Protein AF-A0AAD7EYL0-F1 (afdb_monomer)

Mean predicted aligned error: 3.64 Å

Radius of gyration: 14.95 Å; Cα contacts (8 Å, |Δi|>4): 146; chains: 1; bounding box: 36×33×36 Å

Nearest PDB structures (foldseek):
  1ukc-assembly1_A  TM=7.637E-01  e=5.658E-03  Aspergillus niger
  5a2g-assembly2_D  TM=6.624E-01  e=7.417E-03  Hungatella hathewayi DSM 13479
  8wdm-assembly1_C  TM=6.879E-01  e=1.191E-02  Thermaerobacter marianensis DSM 12885
  7x8l-assembly1_A  TM=6.373E-01  e=1.113E-02  Altericroceibacterium indicum
  5lkr-assembly2_B  TM=7.581E-01  e=6.038E-02  Homo sapiens

Sequence (115 aa):
GDAVFHAPRRCFQNALSGKQNQWAYLKKRYKAVPFLGSFHTTDIFNVFKGGELTDYLINFVNSPDPNGKTVPTWPGYMRGTEFNDDWGGADAGSQDTFRVDAMKVLTNVSLPFPI

Secondary structure (DSSP, 8-state):
-IIIIIHHHHHHHHHHTTTS----EEE-TTTTSTTTSS-TTTTHHHHTTTSHHHHHHHHHHHSSS---TTS-------TTEEEEEETTEEEEEEES-TTHHHHHHHH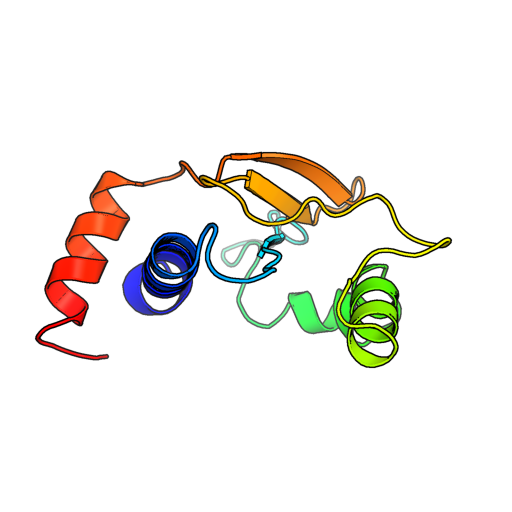HHHTTS--

InterPro domains:
  IPR029058 Alpha/Beta hydrolase fold [G3DSA:3.40.50.1820] (1-113)
  IPR029058 Alpha/Beta hydrolase fold [SSF53474] (1-82)

Solvent-accessible surface area (backbone atoms only — not comparable to full-atom values): 6794 Å² total; per-residue (Å²): 105,50,76,79,46,52,22,52,50,52,52,53,50,61,76,37,42,88,75,54,93,45,73,50,73,49,73,48,44,56,51,82,41,81,100,57,29,52,42,89,76,61,60,50,62,33,44,75,62,77,32,74,52,27,53,32,50,54,29,30,74,78,40,98,46,47,56,58,96,90,54,75,75,71,65,64,34,50,94,42,40,26,29,37,40,37,86,94,46,77,44,68,77,46,65,69,62,76,66,52,68,63,32,52,53,40,43,65,51,37,70,86,50,76,130

pLDDT: mean 92.0, std 6.47, range [67.94, 98.06]

Organism: NCBI:txid1033008

Structure (mmCIF, N/CA/C/O backbone):
data_AF-A0AAD7EYL0-F1
#
_entry.id   AF-A0AAD7EYL0-F1
#
loop_
_atom_site.group_PDB
_atom_site.id
_atom_site.type_symbol
_atom_site.label_atom_id
_atom_site.label_alt_id
_atom_site.label_comp_id
_atom_site.label_asym_id
_atom_site.label_entity_id
_atom_site.label_seq_id
_atom_site.pdbx_PDB_ins_code
_atom_site.Cartn_x
_atom_site.Cartn_y
_atom_site.Cartn_z
_atom_site.occupancy
_atom_site.B_iso_or_equiv
_atom_site.auth_seq_id
_atom_site.auth_comp_id
_atom_site.auth_asym_id
_atom_site.auth_atom_id
_atom_site.pdbx_PDB_model_num
ATOM 1 N N . GLY A 1 1 ? -9.042 -12.144 -1.835 1.00 93.62 1 GLY A N 1
ATOM 2 C CA . GLY A 1 1 ? -8.976 -10.694 -2.095 1.00 93.62 1 GLY A CA 1
ATOM 3 C C . GLY A 1 1 ? -9.269 -9.933 -0.824 1.00 93.62 1 GLY A C 1
ATOM 4 O O . GLY A 1 1 ? -8.350 -9.680 -0.059 1.00 93.62 1 GLY A O 1
ATOM 5 N N . ASP A 1 2 ? -10.541 -9.646 -0.549 1.00 96.94 2 ASP A N 1
ATOM 6 C CA . ASP A 1 2 ? -10.899 -8.819 0.610 1.00 96.94 2 ASP A CA 1
ATOM 7 C C . ASP A 1 2 ? -10.664 -9.509 1.959 1.00 96.94 2 ASP A C 1
ATOM 9 O O . ASP A 1 2 ? -10.064 -8.896 2.831 1.00 96.94 2 ASP A O 1
ATOM 13 N N . ALA A 1 3 ? -11.050 -10.780 2.112 1.00 95.38 3 ALA A N 1
ATOM 14 C CA . ALA A 1 3 ? -10.962 -11.485 3.398 1.00 95.38 3 ALA A CA 1
ATOM 15 C C . ALA A 1 3 ? -9.527 -11.604 3.946 1.00 95.38 3 ALA A C 1
ATOM 17 O O . ALA A 1 3 ? -9.318 -11.490 5.146 1.00 95.38 3 ALA A O 1
ATOM 18 N N . VAL A 1 4 ? -8.549 -11.801 3.055 1.00 95.69 4 VAL A N 1
ATOM 19 C CA . VAL A 1 4 ? -7.143 -12.056 3.421 1.00 95.69 4 VAL A CA 1
ATOM 20 C C . VAL A 1 4 ? -6.280 -10.789 3.352 1.00 95.69 4 VAL A C 1
ATOM 22 O O . VAL A 1 4 ? -5.326 -10.670 4.108 1.00 95.69 4 VAL A O 1
ATOM 25 N N . PHE A 1 5 ? -6.601 -9.822 2.478 1.00 95.75 5 PHE A N 1
ATOM 26 C CA . PHE A 1 5 ? -5.749 -8.643 2.259 1.00 95.75 5 PHE A CA 1
ATOM 27 C C . PHE A 1 5 ? -6.442 -7.324 2.618 1.00 95.75 5 PHE A C 1
ATOM 29 O O . PHE A 1 5 ? -6.002 -6.628 3.531 1.00 95.75 5 PHE A O 1
ATOM 36 N N . HIS A 1 6 ? -7.531 -6.952 1.933 1.00 95.69 6 HIS A N 1
ATOM 37 C CA . HIS A 1 6 ? -8.087 -5.600 2.093 1.00 95.69 6 HIS A CA 1
ATOM 38 C C . HIS A 1 6 ? -8.814 -5.369 3.427 1.00 95.69 6 HIS A C 1
ATOM 40 O O . HIS A 1 6 ? -8.625 -4.314 4.030 1.00 95.69 6 HIS A O 1
ATOM 46 N N . ALA A 1 7 ? -9.621 -6.322 3.908 1.00 96.25 7 ALA A N 1
ATOM 47 C CA . ALA A 1 7 ? -10.345 -6.166 5.170 1.00 96.25 7 ALA A CA 1
ATOM 48 C C . ALA A 1 7 ? -9.385 -6.132 6.377 1.00 96.25 7 ALA A C 1
ATOM 50 O O . ALA A 1 7 ? -9.490 -5.185 7.165 1.00 96.25 7 ALA A O 1
ATOM 51 N N . PRO A 1 8 ? -8.379 -7.032 6.487 1.00 95.75 8 PRO A N 1
ATOM 52 C CA . PRO A 1 8 ? -7.340 -6.911 7.509 1.00 95.75 8 PRO A CA 1
ATOM 53 C C . PRO A 1 8 ? -6.555 -5.597 7.420 1.00 95.75 8 PRO A C 1
ATOM 55 O O . PRO A 1 8 ? -6.399 -4.928 8.442 1.00 95.75 8 PRO A O 1
ATOM 58 N N . ARG A 1 9 ? -6.134 -5.170 6.212 1.00 95.44 9 ARG A N 1
ATOM 59 C CA . ARG A 1 9 ? -5.443 -3.880 6.005 1.00 95.44 9 ARG A CA 1
ATOM 60 C C . ARG A 1 9 ? -6.262 -2.720 6.567 1.00 95.44 9 ARG A C 1
ATOM 62 O O . ARG A 1 9 ? -5.746 -1.940 7.367 1.00 95.44 9 ARG A O 1
ATOM 69 N N . ARG A 1 10 ? -7.528 -2.596 6.157 1.00 94.31 10 ARG A N 1
ATOM 70 C CA . ARG A 1 10 ? -8.394 -1.487 6.579 1.00 94.31 10 ARG A CA 1
ATOM 71 C C . ARG A 1 10 ? -8.678 -1.535 8.080 1.00 94.31 10 ARG A C 1
ATOM 73 O O . ARG A 1 10 ? -8.661 -0.495 8.733 1.00 94.31 10 ARG A O 1
ATOM 80 N N . CYS A 1 11 ? -8.903 -2.725 8.642 1.00 94.38 11 CYS A N 1
ATOM 81 C CA . CYS A 1 11 ? -9.081 -2.907 10.083 1.00 94.38 11 CYS A CA 1
ATOM 82 C C . CYS A 1 11 ? -7.856 -2.411 10.866 1.00 94.38 11 CYS A C 1
ATOM 84 O O . CYS A 1 11 ? -7.997 -1.592 11.776 1.00 94.38 11 CYS A O 1
ATOM 86 N N . PHE A 1 12 ? -6.660 -2.858 10.476 1.00 94.25 12 PHE A N 1
ATOM 87 C CA . PHE A 1 12 ? -5.394 -2.456 11.087 1.00 94.25 12 PHE A CA 1
ATOM 88 C C . PHE A 1 12 ? -5.178 -0.939 11.010 1.00 94.25 12 PHE A C 1
ATOM 90 O O . PHE A 1 12 ? -4.965 -0.285 12.030 1.00 94.25 12 PHE A O 1
ATOM 97 N N . GLN A 1 13 ? -5.316 -0.359 9.817 1.00 94.25 13 GLN A N 1
ATOM 98 C CA . GLN A 1 13 ? -5.060 1.067 9.610 1.00 94.25 13 GLN A CA 1
ATOM 99 C C . GLN A 1 13 ? -6.068 1.955 10.339 1.00 94.25 13 GLN A C 1
ATOM 101 O O . GLN A 1 13 ? -5.698 2.996 10.881 1.00 94.25 13 GLN A O 1
ATOM 106 N N . ASN A 1 14 ? -7.336 1.546 10.419 1.00 92.75 14 ASN A N 1
ATOM 107 C CA . ASN A 1 14 ? -8.338 2.280 11.189 1.00 92.75 14 ASN A CA 1
ATOM 108 C C . ASN A 1 14 ? -8.073 2.203 12.697 1.00 92.75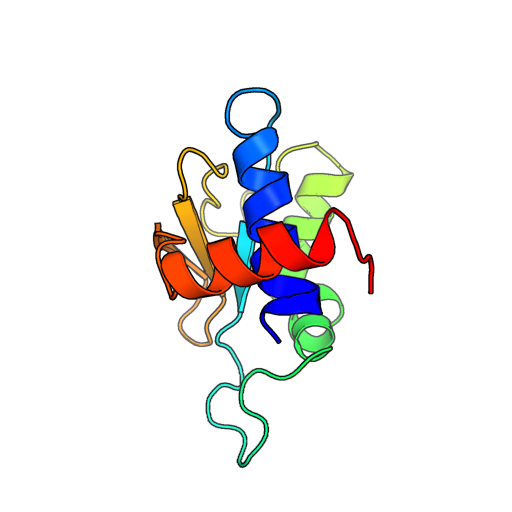 14 ASN A C 1
ATOM 110 O O . ASN A 1 14 ? -8.232 3.208 13.387 1.00 92.75 14 ASN A O 1
ATOM 114 N N . ALA A 1 15 ? -7.620 1.055 13.211 1.00 93.62 15 ALA A N 1
ATOM 115 C CA . ALA A 1 15 ? -7.284 0.900 14.627 1.00 93.62 15 ALA A CA 1
ATOM 116 C C . ALA A 1 15 ? -6.098 1.782 15.065 1.00 93.62 15 ALA A C 1
ATOM 118 O O . ALA A 1 15 ? -6.009 2.154 16.243 1.00 93.62 15 ALA A O 1
ATOM 119 N N . LEU A 1 16 ? -5.210 2.122 14.126 1.00 93.56 16 LEU A N 1
ATOM 120 C CA . LEU A 1 16 ? -3.997 2.913 14.347 1.00 93.56 16 LEU A CA 1
ATOM 121 C C . LEU A 1 16 ? -4.083 4.359 13.844 1.00 93.56 16 LEU A C 1
ATOM 123 O O . LEU A 1 16 ? -3.185 5.155 14.123 1.00 93.56 16 LEU A O 1
ATOM 127 N N . SER A 1 17 ? -5.158 4.726 13.143 1.00 91.88 17 SER A N 1
ATOM 128 C CA . SER A 1 17 ? -5.324 6.077 12.607 1.00 91.88 17 SER A CA 1
ATOM 129 C C . SER A 1 17 ? -5.313 7.111 13.734 1.00 91.88 17 SER A C 1
ATOM 131 O O . SER A 1 17 ? -6.034 6.981 14.723 1.00 91.88 17 SER A O 1
ATOM 133 N N . GLY A 1 18 ? -4.447 8.119 13.602 1.00 90.50 18 GLY A N 1
ATOM 134 C CA . GLY A 1 18 ? -4.220 9.144 14.626 1.00 90.50 18 GLY A CA 1
ATOM 135 C C . GLY A 1 18 ? -3.348 8.707 15.811 1.00 90.50 18 GLY A C 1
ATOM 136 O O . GLY A 1 18 ? -3.091 9.530 16.683 1.00 90.50 18 GLY A O 1
ATOM 137 N N . LYS A 1 19 ? -2.881 7.450 15.860 1.00 94.50 19 LYS A N 1
ATOM 138 C CA . LYS A 1 19 ? -1.986 6.936 16.919 1.00 94.50 19 LYS A CA 1
ATOM 139 C C . LYS A 1 19 ? -0.533 6.804 16.471 1.00 94.50 19 LYS A C 1
ATOM 141 O O . LYS A 1 19 ? 0.362 6.826 17.306 1.00 94.50 19 LYS A O 1
ATOM 146 N N . GLN A 1 20 ? -0.303 6.630 15.174 1.00 93.38 20 GLN A N 1
ATOM 147 C CA . GLN A 1 20 ? 1.025 6.589 14.568 1.00 93.38 20 GLN A CA 1
ATOM 148 C C . GLN A 1 20 ? 0.954 7.045 13.113 1.00 93.38 20 GLN A C 1
ATOM 150 O O . GLN A 1 20 ? -0.111 6.981 12.489 1.00 93.38 20 GLN A O 1
ATOM 155 N N . ASN A 1 21 ? 2.092 7.482 12.579 1.00 94.00 21 ASN A N 1
ATOM 156 C CA . ASN A 1 21 ? 2.211 7.780 11.160 1.00 94.00 21 ASN A CA 1
ATOM 157 C C . ASN A 1 21 ? 2.111 6.480 10.364 1.00 94.00 21 ASN A C 1
ATOM 159 O O . ASN A 1 21 ? 2.756 5.484 10.683 1.00 94.00 21 ASN A O 1
ATOM 163 N N . GLN A 1 22 ? 1.283 6.496 9.332 1.00 93.75 22 GLN A N 1
ATOM 164 C CA . GLN A 1 22 ? 1.067 5.364 8.446 1.00 93.75 22 GLN A CA 1
ATOM 165 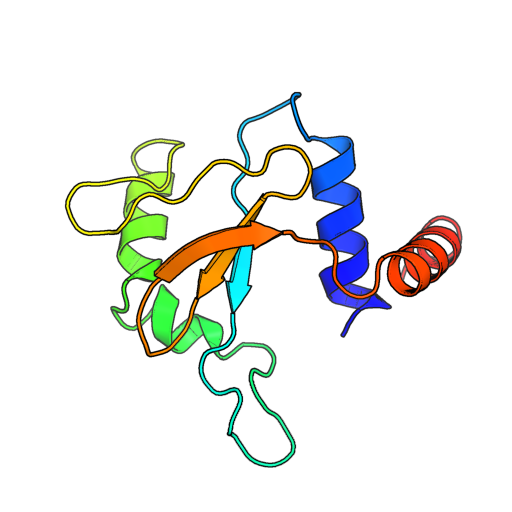C C . GLN A 1 22 ? 0.711 5.890 7.066 1.00 93.75 22 GLN A C 1
ATOM 167 O O . GLN A 1 22 ? 0.124 6.961 6.940 1.00 93.75 22 GLN A O 1
ATOM 172 N N . TRP A 1 23 ? 1.037 5.114 6.043 1.00 93.69 23 TRP A N 1
ATOM 173 C CA . TRP A 1 23 ? 0.766 5.422 4.648 1.00 93.69 23 TRP A CA 1
ATOM 174 C C . TRP A 1 23 ? 0.181 4.180 3.989 1.00 93.69 23 TRP A C 1
ATOM 176 O O . TRP A 1 23 ? 0.579 3.054 4.293 1.00 93.69 23 TRP A O 1
ATOM 186 N N . ALA A 1 24 ? -0.804 4.374 3.120 1.00 92.81 24 ALA A N 1
ATOM 187 C CA . ALA A 1 24 ? -1.466 3.287 2.413 1.00 92.81 24 ALA A CA 1
ATOM 188 C C . ALA A 1 24 ? -1.655 3.656 0.950 1.00 92.81 24 ALA A C 1
ATOM 190 O O . ALA A 1 24 ? -1.916 4.820 0.637 1.00 92.81 24 ALA A O 1
ATOM 191 N N . TYR A 1 25 ? -1.548 2.652 0.084 1.00 93.19 25 TYR A N 1
ATOM 192 C CA . TYR A 1 25 ? -1.826 2.800 -1.331 1.00 93.19 25 TYR A CA 1
ATOM 193 C C . TYR A 1 25 ? -2.687 1.659 -1.868 1.00 93.19 25 TYR A C 1
ATOM 195 O O . TYR A 1 25 ? -2.657 0.537 -1.351 1.00 93.19 25 TYR A O 1
ATOM 203 N N . LEU A 1 26 ? -3.424 1.951 -2.936 1.00 94.00 26 LEU A N 1
ATOM 204 C CA . LEU A 1 26 ? -4.132 0.985 -3.756 1.00 94.00 26 LEU A CA 1
ATOM 205 C C . LEU A 1 26 ? -3.508 0.938 -5.142 1.00 94.00 26 LEU A C 1
ATOM 207 O O . LEU A 1 26 ? -3.539 1.904 -5.905 1.00 94.00 26 LEU A O 1
ATOM 211 N N . LYS A 1 27 ? -3.001 -0.237 -5.495 1.00 93.56 27 LYS A N 1
ATOM 212 C CA . LYS A 1 27 ? -2.443 -0.484 -6.812 1.00 93.56 27 LYS A CA 1
ATOM 213 C C . LYS A 1 27 ? -3.525 -0.773 -7.850 1.00 93.56 27 LYS A C 1
ATOM 215 O O . LYS A 1 27 ? -4.284 -1.734 -7.718 1.00 93.56 27 LYS A O 1
ATOM 220 N N . LYS A 1 28 ? -3.537 0.021 -8.919 1.00 93.06 28 LYS A N 1
ATOM 221 C CA . LYS A 1 28 ? -4.403 -0.127 -10.099 1.00 93.06 28 LYS A CA 1
ATOM 222 C C . LYS A 1 28 ? -3.627 -0.395 -11.388 1.00 93.06 28 LYS A C 1
ATOM 224 O O . LYS A 1 28 ? -4.226 -0.821 -12.373 1.00 93.06 28 LYS A O 1
ATOM 229 N N . ARG A 1 29 ? -2.293 -0.299 -11.393 1.00 93.12 29 ARG A N 1
ATOM 230 C CA . ARG A 1 29 ? -1.499 -0.804 -12.528 1.00 93.12 29 ARG A CA 1
ATOM 231 C C . ARG A 1 29 ? -1.833 -2.260 -12.854 1.00 93.12 29 ARG A C 1
ATOM 233 O O . ARG A 1 29 ? -2.140 -3.055 -11.965 1.00 93.12 29 ARG A O 1
ATOM 240 N N . TYR A 1 30 ? -1.738 -2.611 -14.134 1.00 94.94 30 TYR A N 1
ATOM 241 C CA . TYR A 1 30 ? -2.118 -3.917 -14.701 1.00 94.94 30 TYR A CA 1
ATOM 242 C C . TYR A 1 30 ? -3.615 -4.261 -14.611 1.00 94.94 30 TYR A C 1
ATOM 244 O O . TYR A 1 30 ? -3.991 -5.396 -14.890 1.00 94.94 30 TYR A O 1
ATOM 252 N N . LYS A 1 31 ? -4.504 -3.303 -14.301 1.00 94.06 31 LYS A N 1
ATOM 253 C CA . LYS A 1 31 ? -5.950 -3.570 -14.191 1.00 94.06 31 LYS A CA 1
ATOM 254 C C . LYS A 1 31 ? -6.565 -4.228 -15.431 1.00 94.06 31 LYS A C 1
ATOM 256 O O . LYS A 1 31 ? -7.527 -4.975 -15.290 1.00 94.06 31 LYS A O 1
ATOM 261 N N . ALA A 1 32 ? -6.000 -3.969 -16.610 1.00 95.44 32 ALA A N 1
ATOM 262 C CA . ALA A 1 32 ? -6.459 -4.496 -17.893 1.00 95.44 32 ALA A CA 1
ATOM 263 C C . ALA A 1 32 ? -5.911 -5.893 -18.253 1.00 95.44 32 ALA A C 1
ATOM 265 O O . ALA A 1 32 ? -6.241 -6.401 -19.322 1.00 95.44 32 ALA A O 1
ATOM 266 N N . VAL A 1 33 ? -5.081 -6.528 -17.410 1.00 97.12 33 VAL A N 1
ATOM 267 C CA . VAL A 1 33 ? -4.616 -7.901 -17.672 1.00 97.12 33 VAL A CA 1
ATOM 268 C C . VAL A 1 33 ? -5.828 -8.843 -17.690 1.00 97.12 33 VAL A C 1
ATOM 270 O O . VAL A 1 33 ? -6.551 -8.897 -16.688 1.00 97.12 33 VAL A O 1
ATOM 273 N N . PRO A 1 34 ? -6.066 -9.594 -18.785 1.00 97.62 34 PRO A N 1
ATOM 274 C CA . PRO A 1 34 ? -7.218 -10.482 -18.893 1.00 97.62 34 PRO A CA 1
ATOM 275 C C . PRO A 1 34 ? -7.306 -11.458 -17.720 1.00 97.62 34 PRO A C 1
ATOM 277 O O . PRO A 1 34 ? -6.296 -12.027 -17.306 1.00 97.62 34 PRO A O 1
ATOM 280 N N . PHE A 1 35 ? -8.520 -11.648 -17.198 1.00 96.25 35 PHE A N 1
ATOM 281 C CA . PHE A 1 35 ? -8.874 -12.530 -16.071 1.00 96.25 35 PHE A CA 1
ATOM 282 C C . PHE A 1 35 ? -8.276 -12.161 -14.700 1.00 96.25 35 PHE A C 1
ATOM 284 O O . PHE A 1 35 ? -8.934 -12.366 -13.683 1.00 96.25 35 PHE A O 1
ATOM 291 N N . LEU A 1 36 ? -7.064 -11.604 -14.651 1.00 97.12 36 LEU A N 1
ATOM 292 C CA . LEU A 1 36 ? -6.301 -11.389 -13.418 1.00 97.12 36 LEU A CA 1
ATOM 293 C C . LEU A 1 36 ? -6.390 -9.949 -12.889 1.00 97.12 36 LEU A C 1
ATOM 295 O O . LEU A 1 36 ? -6.410 -9.732 -11.677 1.00 97.12 36 LEU A O 1
ATOM 299 N N . GLY A 1 37 ? -6.436 -8.959 -13.784 1.00 96.75 37 GLY A N 1
ATOM 300 C CA . GLY A 1 37 ? -6.331 -7.542 -13.436 1.00 96.75 37 GLY A CA 1
ATOM 301 C C . GLY A 1 37 ? -5.045 -7.204 -12.671 1.00 96.75 37 GLY A C 1
ATOM 302 O O . GLY A 1 37 ? -3.984 -7.766 -12.929 1.00 96.75 37 GLY A O 1
ATOM 303 N N . SER A 1 38 ? -5.128 -6.284 -11.706 1.00 96.12 38 SER A N 1
ATOM 304 C CA . SER A 1 38 ? -4.027 -5.933 -10.793 1.00 96.12 38 SER A CA 1
ATOM 305 C C . SER A 1 38 ? -3.807 -7.041 -9.754 1.00 96.12 38 SER A C 1
ATOM 307 O O . SER A 1 38 ? -4.161 -6.888 -8.586 1.00 96.12 38 SER A O 1
ATOM 309 N N . PHE A 1 39 ? -3.299 -8.193 -10.191 1.00 97.00 39 PHE A N 1
ATOM 310 C CA . PHE A 1 39 ? -3.196 -9.390 -9.359 1.00 97.00 39 PHE A CA 1
ATOM 311 C C . PHE A 1 39 ? -2.039 -9.332 -8.351 1.00 97.00 39 PHE A C 1
ATOM 313 O O . PHE A 1 39 ? -1.138 -8.494 -8.444 1.00 97.00 39 PHE A O 1
ATOM 320 N N . HIS A 1 40 ? -2.082 -10.231 -7.367 1.00 97.44 40 HIS A N 1
ATOM 321 C CA . HIS A 1 40 ? -1.080 -10.350 -6.305 1.00 97.44 40 HIS A CA 1
ATOM 322 C C . HIS A 1 40 ? 0.346 -10.458 -6.874 1.00 97.44 40 HIS A C 1
ATOM 324 O O . HIS A 1 40 ? 0.518 -11.052 -7.929 1.00 97.44 40 HIS A O 1
ATOM 330 N N . THR A 1 41 ? 1.338 -9.895 -6.172 1.00 96.12 41 THR A N 1
ATOM 331 C CA . THR A 1 41 ? 2.780 -9.834 -6.518 1.00 96.12 41 THR A CA 1
ATOM 332 C C . THR A 1 41 ? 3.187 -8.914 -7.667 1.00 96.12 41 THR A C 1
ATOM 334 O O . THR A 1 41 ? 4.372 -8.628 -7.843 1.00 96.12 41 THR A O 1
ATOM 337 N N . THR A 1 42 ? 2.245 -8.381 -8.446 1.00 96.00 42 THR A N 1
ATOM 338 C CA . THR A 1 42 ? 2.600 -7.502 -9.571 1.00 96.00 42 THR A CA 1
ATOM 339 C C . THR A 1 42 ? 3.201 -6.159 -9.137 1.00 96.00 42 THR A C 1
ATOM 341 O O . THR A 1 42 ? 3.721 -5.416 -9.967 1.00 96.00 42 THR A O 1
ATOM 344 N N . ASP A 1 43 ? 3.058 -5.761 -7.875 1.00 94.00 43 ASP A N 1
ATOM 345 C CA . ASP A 1 43 ? 3.695 -4.590 -7.258 1.00 94.00 43 ASP A CA 1
ATOM 346 C C . ASP A 1 43 ? 5.230 -4.688 -7.236 1.00 94.00 43 ASP A C 1
ATOM 348 O O . ASP A 1 43 ? 5.897 -3.662 -7.367 1.00 94.00 43 ASP A O 1
ATOM 352 N N . ILE A 1 44 ? 5.791 -5.905 -7.225 1.00 96.00 44 ILE A N 1
ATOM 353 C CA . ILE A 1 44 ? 7.244 -6.150 -7.279 1.00 96.00 44 ILE A CA 1
ATOM 354 C C . ILE A 1 44 ? 7.893 -5.449 -8.480 1.00 96.00 44 ILE A C 1
ATOM 356 O O . ILE A 1 44 ? 9.008 -4.940 -8.376 1.00 96.00 44 ILE A O 1
ATOM 360 N N . PHE A 1 45 ? 7.197 -5.384 -9.620 1.00 93.62 45 PHE A N 1
ATOM 361 C CA . PHE A 1 45 ? 7.708 -4.722 -10.823 1.00 93.62 45 PHE A CA 1
ATOM 362 C C . PHE A 1 45 ? 7.861 -3.207 -10.671 1.00 93.62 45 PHE A C 1
ATOM 364 O O . PHE A 1 45 ? 8.667 -2.623 -11.380 1.00 93.62 45 PHE A O 1
ATOM 371 N N . ASN A 1 46 ? 7.102 -2.575 -9.778 1.00 91.50 46 ASN A N 1
ATOM 372 C CA . ASN A 1 46 ? 7.253 -1.153 -9.490 1.00 91.50 46 ASN A CA 1
ATOM 373 C C . ASN A 1 46 ? 8.273 -0.955 -8.359 1.00 91.50 46 ASN A C 1
ATOM 375 O O . ASN A 1 46 ? 9.283 -0.288 -8.543 1.00 91.50 46 ASN A O 1
ATOM 379 N N . VAL A 1 47 ? 8.075 -1.637 -7.227 1.00 94.62 47 VAL A N 1
ATOM 380 C CA . VAL A 1 47 ? 8.882 -1.447 -6.010 1.00 94.62 47 VAL A CA 1
ATOM 381 C C . VAL A 1 47 ? 10.345 -1.868 -6.192 1.00 94.62 47 VAL A C 1
ATOM 383 O O . VAL A 1 47 ? 11.238 -1.185 -5.699 1.00 94.62 47 VAL A O 1
ATOM 386 N N . PHE A 1 48 ? 1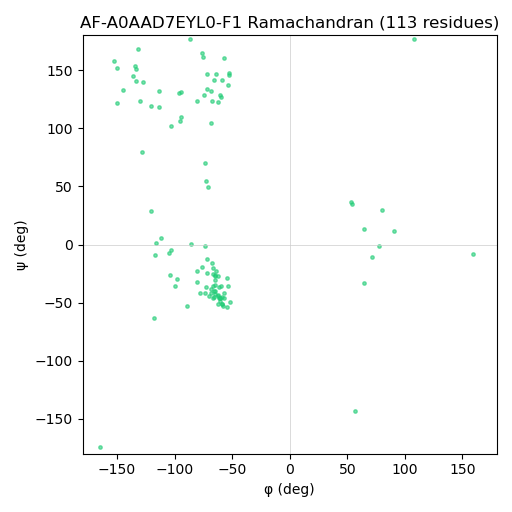0.616 -2.974 -6.892 1.00 95.56 48 PHE A N 1
ATOM 387 C CA . PHE A 1 48 ? 11.955 -3.583 -6.951 1.00 95.56 48 PHE A CA 1
ATOM 388 C C . PHE A 1 48 ? 12.593 -3.581 -8.342 1.00 95.56 48 PHE A C 1
ATOM 390 O O . PHE A 1 48 ? 13.698 -4.097 -8.505 1.00 95.56 48 PHE A O 1
ATOM 397 N N . LYS A 1 49 ? 11.924 -3.019 -9.355 1.00 93.81 49 LYS A N 1
ATOM 398 C CA . LYS A 1 49 ? 12.497 -2.874 -10.705 1.00 93.81 49 LYS A CA 1
ATOM 399 C C . LYS A 1 49 ? 12.586 -1.421 -11.175 1.00 93.81 49 LYS A C 1
ATOM 401 O O . LYS A 1 49 ? 12.573 -1.175 -12.377 1.00 93.81 49 LYS A O 1
ATOM 406 N N . GLY A 1 50 ? 12.726 -0.490 -10.230 1.00 87.06 50 GLY A N 1
ATOM 407 C CA . GLY A 1 50 ? 13.052 0.909 -10.510 1.00 87.06 50 GLY A CA 1
ATOM 408 C C . GLY A 1 50 ? 11.867 1.762 -10.954 1.00 87.06 50 GLY A C 1
ATOM 409 O O . GLY A 1 50 ? 12.057 2.682 -11.744 1.00 87.06 50 GLY A O 1
ATOM 410 N N . GLY A 1 51 ? 10.653 1.445 -10.499 1.00 90.31 51 GLY A N 1
ATOM 411 C CA . GLY A 1 51 ? 9.525 2.368 -10.604 1.00 90.31 51 GLY A CA 1
ATOM 412 C C . GLY A 1 51 ? 9.477 3.324 -9.407 1.00 90.31 51 GLY A C 1
ATOM 413 O O . GLY A 1 51 ? 10.282 3.229 -8.483 1.00 90.31 51 GLY A O 1
ATOM 414 N N . GLU A 1 52 ? 8.535 4.264 -9.393 1.00 89.56 52 GLU A N 1
ATOM 415 C CA . GLU A 1 52 ? 8.494 5.315 -8.368 1.00 89.56 52 GLU A CA 1
ATOM 416 C C . GLU A 1 52 ? 8.249 4.797 -6.939 1.00 89.56 52 GLU A C 1
ATOM 418 O O . GLU A 1 52 ? 8.662 5.442 -5.975 1.00 89.56 52 GLU A O 1
ATOM 423 N N . LEU A 1 53 ? 7.648 3.611 -6.767 1.00 93.25 53 LEU A N 1
ATOM 424 C CA . LEU A 1 53 ? 7.539 2.991 -5.440 1.00 93.25 53 LEU A CA 1
ATOM 425 C C . LEU A 1 53 ? 8.903 2.577 -4.861 1.00 93.25 53 LEU A C 1
ATOM 427 O O . LEU A 1 53 ? 9.014 2.439 -3.642 1.00 93.25 53 LEU A O 1
ATOM 431 N N . THR A 1 54 ? 9.942 2.420 -5.693 1.00 95.69 54 THR A N 1
ATOM 432 C CA . THR A 1 54 ? 11.324 2.237 -5.225 1.00 95.69 54 THR A CA 1
ATOM 433 C C . THR A 1 54 ? 11.787 3.449 -4.418 1.00 95.69 54 THR A C 1
ATOM 435 O O . THR A 1 54 ? 12.319 3.288 -3.321 1.00 95.69 54 THR A O 1
ATOM 438 N N . ASP A 1 55 ? 11.536 4.660 -4.911 1.00 95.38 55 ASP A N 1
ATOM 439 C CA . ASP A 1 55 ? 11.973 5.893 -4.255 1.00 95.38 55 ASP A CA 1
ATOM 440 C C . ASP A 1 55 ? 11.220 6.129 -2.944 1.00 95.38 55 ASP A C 1
ATOM 442 O O . ASP A 1 55 ? 11.842 6.453 -1.933 1.00 95.38 55 ASP A O 1
ATOM 446 N N . TYR A 1 56 ? 9.903 5.885 -2.917 1.00 95.44 56 TYR A N 1
ATOM 447 C CA . TYR A 1 56 ? 9.129 5.925 -1.670 1.00 95.44 56 TYR A CA 1
ATOM 448 C C . TYR A 1 56 ? 9.681 4.950 -0.617 1.00 95.44 56 TYR A C 1
ATOM 450 O O . TYR A 1 56 ? 9.783 5.308 0.558 1.00 95.44 56 TYR A O 1
ATOM 458 N N . LEU A 1 57 ? 10.068 3.733 -1.025 1.00 96.56 57 LEU A N 1
ATOM 459 C CA . LEU A 1 57 ? 10.674 2.745 -0.129 1.00 96.56 57 LEU A CA 1
ATOM 460 C C . LEU A 1 57 ? 12.045 3.210 0.385 1.00 96.56 57 LEU A C 1
ATOM 462 O O . LEU A 1 57 ? 12.312 3.115 1.582 1.00 96.56 57 LEU A O 1
ATOM 466 N N . ILE A 1 58 ? 12.904 3.730 -0.497 1.00 97.25 58 ILE A N 1
ATOM 467 C CA . ILE A 1 58 ? 14.226 4.254 -0.126 1.00 97.25 58 ILE A CA 1
ATOM 468 C C . ILE A 1 58 ? 14.085 5.416 0.858 1.00 97.25 58 ILE A C 1
ATOM 470 O O . ILE A 1 58 ? 14.785 5.434 1.872 1.00 97.25 58 ILE A O 1
ATOM 474 N N . ASN A 1 59 ? 13.177 6.359 0.596 1.00 97.50 59 ASN A N 1
ATOM 475 C CA . ASN A 1 59 ? 12.917 7.481 1.495 1.00 97.50 59 ASN A CA 1
ATOM 476 C C . ASN A 1 59 ? 12.505 6.967 2.874 1.00 97.50 59 ASN A C 1
ATOM 478 O O . ASN A 1 59 ? 13.188 7.292 3.840 1.00 97.50 59 ASN A O 1
ATOM 482 N N . PHE A 1 60 ? 11.499 6.082 2.939 1.00 97.62 60 PHE A N 1
ATOM 483 C CA . PHE A 1 60 ? 10.958 5.547 4.193 1.00 97.62 60 PHE A CA 1
ATOM 484 C C . PHE A 1 60 ? 11.997 4.800 5.048 1.00 97.62 60 PHE A C 1
ATOM 486 O O . PHE A 1 60 ? 11.959 4.847 6.277 1.00 97.62 60 PHE A O 1
ATOM 493 N N . VAL A 1 61 ? 12.932 4.090 4.408 1.00 97.75 61 VAL A N 1
ATOM 494 C CA . VAL A 1 61 ? 14.006 3.371 5.113 1.00 97.75 61 VAL A CA 1
ATOM 495 C C . VAL A 1 61 ? 15.055 4.332 5.677 1.00 97.75 61 VAL A C 1
ATOM 497 O O . VAL A 1 61 ? 15.574 4.092 6.766 1.00 97.75 61 VAL A O 1
ATOM 500 N N . ASN A 1 62 ? 15.376 5.415 4.963 1.00 98.06 62 ASN A N 1
ATOM 501 C CA . ASN A 1 62 ? 16.369 6.399 5.412 1.00 98.06 62 ASN A CA 1
ATOM 502 C C . ASN A 1 62 ? 15.799 7.400 6.428 1.00 98.06 62 ASN A C 1
ATOM 504 O O . ASN A 1 62 ? 16.513 7.884 7.304 1.00 98.06 62 ASN A O 1
ATOM 508 N N . SER A 1 63 ? 14.517 7.719 6.304 1.00 96.06 63 SER A N 1
ATOM 509 C CA . SER A 1 63 ? 13.754 8.612 7.166 1.00 96.06 63 SER A CA 1
ATOM 510 C C . SER A 1 63 ? 12.344 8.039 7.251 1.00 96.06 63 SER A C 1
ATOM 512 O O . SER A 1 63 ? 11.810 7.729 6.199 1.00 96.06 63 SER A O 1
ATOM 514 N N . PRO A 1 64 ? 11.705 7.899 8.425 1.00 95.31 64 PRO A N 1
ATOM 515 C CA . PRO A 1 64 ? 10.394 7.248 8.583 1.00 95.31 64 PRO A CA 1
ATOM 516 C C . PRO A 1 64 ? 9.209 8.072 8.014 1.00 95.31 64 PRO A C 1
ATOM 518 O O . PRO A 1 64 ? 8.196 8.289 8.679 1.00 95.31 64 PRO A O 1
ATOM 521 N N . ASP A 1 65 ? 9.353 8.541 6.777 1.00 96.12 65 ASP A N 1
ATOM 522 C CA . ASP A 1 65 ? 8.451 9.306 5.930 1.00 96.12 65 ASP A CA 1
ATOM 523 C C . ASP A 1 65 ? 8.778 8.934 4.464 1.00 96.12 65 ASP A C 1
ATOM 525 O O . ASP A 1 65 ? 9.926 9.084 4.040 1.00 96.12 65 ASP A O 1
ATOM 529 N N . PRO A 1 66 ? 7.819 8.420 3.672 1.00 95.56 66 PRO A N 1
ATOM 530 C CA . PRO A 1 66 ? 8.083 8.001 2.298 1.00 95.56 66 PRO A CA 1
ATOM 531 C C . PRO A 1 66 ? 8.307 9.187 1.337 1.00 95.56 66 PRO A C 1
ATOM 533 O O . PRO A 1 66 ? 8.754 8.990 0.206 1.00 95.56 66 PRO A O 1
ATOM 536 N N . ASN A 1 67 ? 7.996 10.420 1.742 1.00 95.19 67 ASN A N 1
ATOM 537 C CA . ASN A 1 67 ? 8.092 11.591 0.874 1.00 95.19 67 ASN A CA 1
ATOM 538 C C . ASN A 1 67 ? 9.544 12.007 0.586 1.00 95.19 67 ASN A C 1
ATOM 540 O O . ASN A 1 67 ? 10.428 11.914 1.435 1.00 95.19 67 ASN A O 1
ATOM 544 N N . GLY A 1 68 ? 9.782 12.529 -0.621 1.00 93.38 68 GLY A N 1
ATOM 545 C CA . GLY A 1 68 ? 11.104 12.967 -1.066 1.00 93.38 68 GLY A CA 1
ATOM 546 C C . GLY A 1 68 ? 11.046 13.854 -2.307 1.00 93.38 68 GLY A C 1
ATOM 547 O O . GLY A 1 68 ? 9.977 14.239 -2.768 1.00 93.38 68 GLY A O 1
ATOM 548 N N . LYS A 1 69 ? 12.215 14.207 -2.854 1.00 91.88 69 LYS A N 1
ATOM 549 C CA . LYS A 1 69 ? 12.327 15.164 -3.974 1.00 91.88 69 LYS A CA 1
ATOM 550 C C . LYS A 1 69 ? 11.936 14.586 -5.338 1.00 91.88 69 LYS A C 1
ATOM 552 O O . LYS A 1 69 ? 11.717 15.354 -6.268 1.00 91.88 69 LYS A O 1
ATOM 557 N N . THR A 1 70 ? 11.919 13.264 -5.473 1.00 90.81 70 THR A N 1
ATOM 558 C CA . THR A 1 70 ? 11.773 12.558 -6.757 1.00 90.81 70 THR A CA 1
ATOM 559 C C . THR A 1 70 ? 10.375 11.991 -6.987 1.00 90.81 70 THR A C 1
ATOM 561 O O . THR A 1 70 ? 10.095 11.478 -8.065 1.00 90.81 70 THR A O 1
ATOM 564 N N . VAL A 1 71 ? 9.484 12.105 -6.000 1.00 90.56 71 VAL A N 1
ATOM 565 C CA . VAL A 1 71 ? 8.160 11.477 -6.009 1.00 90.56 71 VAL A CA 1
ATOM 566 C C . VAL A 1 71 ? 7.067 12.461 -5.579 1.00 90.56 71 VAL A C 1
ATOM 568 O O . VAL A 1 71 ? 7.348 13.373 -4.796 1.00 90.56 71 VAL A O 1
ATOM 571 N N . PRO A 1 72 ? 5.816 12.306 -6.056 1.00 89.62 72 PRO A N 1
ATOM 572 C CA . PRO A 1 72 ? 4.680 13.087 -5.566 1.00 89.62 72 PRO A CA 1
ATOM 573 C C . PRO A 1 72 ? 4.475 12.952 -4.053 1.00 89.62 72 PRO A C 1
ATOM 575 O O . PRO A 1 72 ? 4.910 11.985 -3.426 1.00 89.62 72 PRO A O 1
ATOM 578 N N . THR A 1 73 ? 3.751 13.885 -3.443 1.00 90.69 73 THR A N 1
ATOM 579 C CA . THR A 1 73 ? 3.429 13.766 -2.018 1.00 90.69 73 THR A CA 1
ATOM 580 C C . THR A 1 73 ? 2.474 12.598 -1.770 1.00 90.69 73 THR A C 1
ATOM 582 O O . THR A 1 73 ? 1.371 12.560 -2.310 1.00 90.69 73 THR A O 1
ATOM 585 N N . TRP A 1 74 ? 2.878 11.672 -0.903 1.00 92.44 74 TRP A N 1
ATOM 586 C CA . TRP A 1 74 ? 2.038 10.619 -0.353 1.00 92.44 74 TRP A CA 1
ATOM 587 C C . TRP A 1 74 ? 1.480 11.081 1.002 1.00 92.44 74 TRP A C 1
ATOM 589 O O . TRP A 1 74 ? 2.217 11.132 1.997 1.00 92.44 74 TRP A O 1
ATOM 599 N N . PRO A 1 75 ? 0.183 11.433 1.073 1.00 90.06 75 PRO A N 1
ATOM 600 C CA . PRO A 1 75 ? -0.431 11.855 2.320 1.00 90.06 75 PRO A CA 1
ATOM 601 C C . PRO A 1 75 ? -0.477 10.693 3.315 1.00 90.06 75 PRO A C 1
ATOM 603 O O . PRO A 1 75 ? -0.760 9.550 2.949 1.00 90.06 75 PRO A O 1
ATOM 606 N N . GLY A 1 76 ? -0.243 11.001 4.591 1.00 90.94 76 GLY A N 1
ATOM 607 C CA . GLY A 1 76 ? -0.447 10.035 5.664 1.00 90.94 76 GLY A CA 1
ATOM 608 C C . GLY A 1 76 ? -1.895 9.536 5.691 1.00 90.94 76 GLY A C 1
ATOM 609 O O . GLY A 1 76 ? -2.843 10.298 5.479 1.00 90.94 76 GLY A O 1
ATOM 610 N N . TYR A 1 77 ? -2.076 8.248 5.971 1.00 90.75 77 TYR A N 1
ATOM 611 C CA . TYR A 1 77 ? -3.385 7.633 6.133 1.00 90.75 77 TYR A CA 1
ATOM 612 C C . TYR A 1 77 ? -4.051 8.171 7.402 1.00 90.75 77 TYR A C 1
ATOM 614 O O . TYR A 1 77 ? -3.747 7.783 8.538 1.00 90.75 77 TYR A O 1
ATOM 622 N N . MET A 1 78 ? -5.021 9.053 7.194 1.00 84.88 78 MET A N 1
ATOM 623 C CA . MET A 1 78 ? -5.879 9.595 8.234 1.00 84.88 78 MET A CA 1
ATOM 624 C C . MET A 1 78 ? -7.327 9.463 7.786 1.00 84.88 78 MET A C 1
ATOM 626 O O . MET A 1 78 ? -7.690 9.961 6.728 1.00 84.88 78 MET A O 1
ATOM 630 N N . ARG A 1 79 ? -8.161 8.793 8.591 1.00 72.00 79 ARG A N 1
ATOM 631 C CA . ARG A 1 79 ? -9.610 8.687 8.338 1.00 72.00 79 ARG A CA 1
ATOM 632 C C . ARG A 1 79 ? -9.963 8.167 6.927 1.00 72.00 79 ARG A C 1
ATOM 634 O O . ARG A 1 79 ? -10.954 8.592 6.347 1.00 72.00 79 ARG A O 1
ATOM 641 N N . GLY A 1 80 ? -9.173 7.236 6.391 1.00 77.62 80 GLY A N 1
ATOM 642 C CA . GLY A 1 80 ? -9.450 6.615 5.096 1.00 77.62 80 GLY A CA 1
ATOM 643 C C . GLY A 1 80 ? -8.832 7.314 3.887 1.00 77.62 80 GLY A C 1
ATOM 644 O O . GLY A 1 80 ? -9.182 6.951 2.777 1.00 77.62 80 GLY A O 1
ATOM 645 N N . THR A 1 81 ? -7.918 8.274 4.031 1.00 81.56 81 THR A N 1
ATOM 646 C CA . THR A 1 81 ? -7.154 8.767 2.868 1.00 81.56 81 THR A CA 1
ATOM 647 C C . THR A 1 81 ? -6.348 7.632 2.227 1.00 81.56 81 THR A C 1
ATOM 649 O O . THR A 1 81 ? -5.588 6.958 2.915 1.00 81.56 81 THR A O 1
ATOM 652 N N . GLU A 1 82 ? -6.474 7.438 0.915 1.00 80.81 82 GLU A N 1
ATOM 653 C CA . GLU A 1 82 ? -5.755 6.413 0.151 1.00 80.81 82 GLU A CA 1
ATOM 654 C C . GLU A 1 82 ? -5.029 7.034 -1.046 1.00 80.81 82 GLU A C 1
ATOM 656 O O . GLU A 1 82 ? -5.552 7.915 -1.737 1.00 80.81 82 GLU A O 1
ATOM 661 N N . PHE A 1 83 ? -3.817 6.551 -1.293 1.00 86.88 83 PHE A N 1
ATOM 662 C CA . PHE A 1 83 ? -2.991 6.913 -2.439 1.00 86.88 83 PHE A CA 1
ATOM 663 C C . PHE A 1 83 ? -3.189 5.904 -3.573 1.00 86.88 83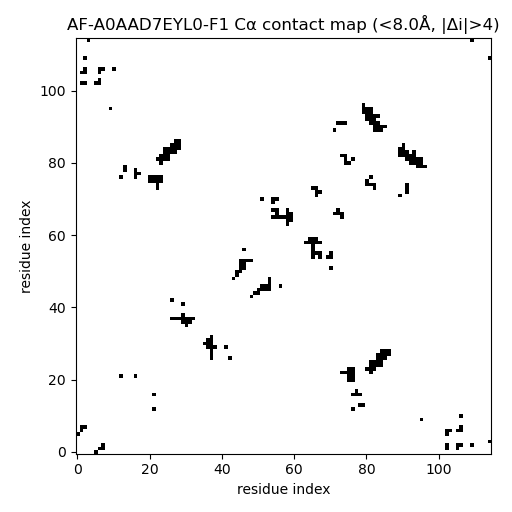 PHE A C 1
ATOM 665 O O . PHE A 1 83 ? -3.131 4.699 -3.340 1.00 86.88 83 PHE A O 1
ATOM 672 N N . ASN A 1 84 ? -3.430 6.350 -4.803 1.00 88.75 84 ASN A N 1
ATOM 673 C CA . ASN A 1 84 ? -3.570 5.434 -5.936 1.00 88.75 84 ASN A CA 1
ATOM 674 C C . ASN A 1 84 ? -2.261 5.297 -6.699 1.00 88.75 84 ASN A C 1
ATOM 676 O O . ASN A 1 84 ? -1.681 6.293 -7.113 1.00 88.75 84 ASN A O 1
ATOM 680 N N . ASP A 1 85 ? -1.871 4.053 -6.952 1.00 88.94 85 ASP A N 1
ATOM 681 C CA . ASP A 1 85 ? -0.743 3.698 -7.805 1.00 88.94 85 ASP A CA 1
ATOM 682 C C . ASP A 1 85 ? -1.251 3.219 -9.175 1.00 88.94 85 ASP A C 1
ATOM 684 O O . ASP A 1 85 ? -1.730 2.085 -9.311 1.00 88.94 85 ASP A O 1
ATOM 688 N N . ASP A 1 86 ? -1.188 4.081 -10.193 1.00 87.19 86 ASP A N 1
ATOM 689 C CA . ASP A 1 86 ? -1.668 3.788 -11.549 1.00 87.19 86 ASP A CA 1
ATOM 690 C C . ASP A 1 86 ? -0.637 4.153 -12.633 1.00 87.19 86 ASP A C 1
ATOM 692 O O . ASP A 1 86 ? 0.370 4.807 -12.379 1.00 87.19 86 ASP A O 1
ATOM 696 N N . TRP A 1 87 ? -0.866 3.715 -13.873 1.00 82.00 87 TRP A N 1
ATOM 697 C CA . TRP A 1 87 ? 0.032 3.977 -15.004 1.00 82.00 87 TRP A CA 1
ATOM 698 C C . TRP A 1 87 ? 0.131 5.460 -15.366 1.00 82.00 87 TRP A C 1
ATOM 700 O O . TRP A 1 87 ? 1.160 5.879 -15.886 1.00 82.00 87 TRP A O 1
ATOM 710 N N . GLY A 1 88 ? -0.910 6.244 -15.071 1.00 76.81 88 GLY A N 1
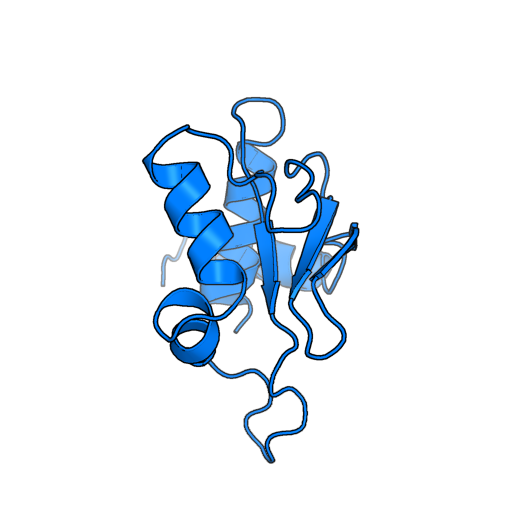ATOM 711 C CA . GLY A 1 88 ? -0.899 7.704 -15.210 1.00 76.81 88 GLY A CA 1
ATOM 712 C C . GLY A 1 88 ? -0.083 8.423 -14.132 1.00 76.81 88 GLY A C 1
ATOM 713 O O . GLY A 1 88 ? 0.013 9.646 -14.167 1.00 76.81 88 GLY A O 1
ATOM 714 N N . GLY A 1 89 ? 0.500 7.673 -13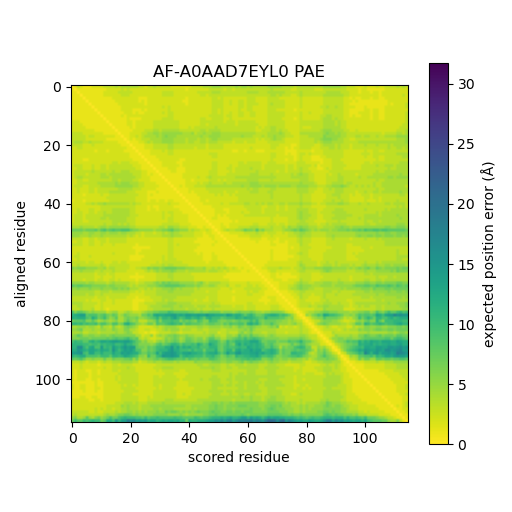.195 1.00 73.12 89 GLY A N 1
ATOM 715 C CA . GLY A 1 89 ? 1.215 8.189 -12.044 1.00 73.12 89 GLY A CA 1
ATOM 716 C C . GLY A 1 89 ? 0.445 7.992 -10.743 1.00 73.12 89 GLY A C 1
ATOM 717 O O . GLY A 1 89 ? -0.675 7.477 -10.696 1.00 73.12 89 GLY A O 1
ATOM 718 N N . ALA A 1 90 ? 1.114 8.400 -9.678 1.00 74.94 90 ALA A N 1
ATOM 719 C CA . ALA A 1 90 ? 0.605 8.405 -8.326 1.00 74.94 90 ALA A CA 1
ATOM 720 C C . ALA A 1 90 ? -0.404 9.545 -8.114 1.00 74.94 90 ALA A C 1
ATOM 722 O O . ALA A 1 90 ? -0.084 10.701 -8.392 1.00 74.94 90 ALA A O 1
ATOM 723 N N . ASP A 1 91 ? -1.587 9.232 -7.583 1.00 75.81 91 ASP A N 1
ATOM 724 C CA . ASP A 1 91 ? -2.620 10.224 -7.265 1.00 75.81 91 ASP A CA 1
ATOM 725 C C . ASP A 1 91 ? -2.980 10.203 -5.773 1.00 75.81 91 ASP A C 1
ATOM 727 O O . ASP A 1 91 ? -3.449 9.199 -5.220 1.00 75.81 91 ASP A O 1
ATOM 731 N N . ALA A 1 92 ? -2.758 11.344 -5.125 1.00 69.50 92 ALA A N 1
ATOM 732 C CA . ALA A 1 92 ? -3.096 11.600 -3.738 1.00 69.50 92 ALA A CA 1
ATOM 733 C C . ALA A 1 92 ? -4.468 12.283 -3.668 1.00 69.50 92 ALA A C 1
ATOM 735 O O . ALA A 1 92 ? -4.603 13.456 -4.002 1.00 69.50 92 ALA A O 1
ATOM 736 N N . GLY A 1 93 ? -5.490 11.573 -3.185 1.00 67.94 93 GLY A N 1
ATOM 737 C CA . GLY A 1 93 ? -6.823 12.175 -3.039 1.00 67.94 93 GLY A CA 1
ATOM 738 C C . GLY A 1 93 ? -7.990 11.202 -2.953 1.00 67.94 93 GLY A C 1
ATOM 739 O O . GLY A 1 93 ? -9.110 11.615 -2.648 1.00 67.94 93 GLY A O 1
ATOM 740 N N . SER A 1 94 ? -7.763 9.907 -3.180 1.00 80.81 94 SER A N 1
ATOM 741 C CA . SER A 1 94 ? -8.834 8.927 -3.025 1.00 80.81 94 SER A CA 1
ATOM 742 C C . SER A 1 94 ? -9.152 8.605 -1.572 1.00 80.81 94 SER A C 1
ATOM 744 O O . SER A 1 94 ? -8.377 8.870 -0.654 1.00 80.81 94 SER A O 1
ATOM 746 N N . GLN A 1 95 ? -10.336 8.034 -1.382 1.00 88.06 95 GLN A N 1
ATOM 747 C CA . GLN A 1 95 ? -10.833 7.593 -0.091 1.00 88.06 95 GLN A CA 1
ATOM 748 C C . GLN A 1 95 ? -10.959 6.065 -0.097 1.00 88.06 95 GLN A C 1
ATOM 750 O O . GLN A 1 95 ? -11.562 5.487 -1.003 1.00 88.06 95 GLN A O 1
ATOM 755 N N . ASP A 1 96 ? -10.445 5.425 0.949 1.00 91.44 96 ASP A N 1
ATOM 756 C CA . ASP A 1 96 ? -10.528 4.001 1.273 1.00 91.44 96 ASP A CA 1
ATOM 757 C C . ASP A 1 96 ? -11.947 3.622 1.743 1.00 91.44 96 ASP A C 1
ATOM 759 O O . ASP A 1 96 ? -12.167 3.094 2.834 1.00 91.44 96 ASP A O 1
ATOM 763 N N . THR A 1 97 ? -12.949 3.941 0.925 1.00 92.62 97 THR A N 1
ATOM 764 C CA . THR A 1 97 ? -14.383 3.781 1.226 1.00 92.62 97 THR A CA 1
ATOM 765 C C . THR A 1 97 ? -15.050 2.713 0.363 1.00 92.62 97 THR A C 1
ATOM 767 O O . THR A 1 97 ? -16.258 2.488 0.438 1.00 92.62 97 THR A O 1
ATOM 770 N N . PHE A 1 98 ? -14.280 1.987 -0.446 1.00 93.25 98 PHE A N 1
ATOM 771 C CA . PHE A 1 98 ? -14.824 0.930 -1.291 1.00 93.25 98 PHE A CA 1
ATOM 772 C C . PHE A 1 98 ? -15.245 -0.293 -0.460 1.00 93.25 98 PHE A C 1
ATOM 774 O O . PHE A 1 98 ? -14.486 -0.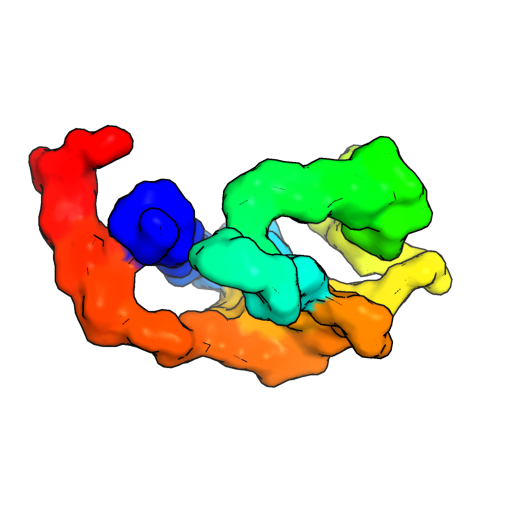776 0.379 1.00 93.25 98 PHE A O 1
ATOM 781 N N . ARG A 1 99 ? -16.444 -0.836 -0.718 1.00 96.69 99 ARG A N 1
ATOM 782 C CA . ARG A 1 99 ? -16.943 -2.103 -0.132 1.00 96.69 99 ARG A CA 1
ATOM 783 C C . ARG A 1 99 ? -16.908 -2.153 1.409 1.00 96.69 99 ARG A C 1
ATOM 785 O O . ARG A 1 99 ? -16.638 -3.206 1.983 1.00 96.69 99 ARG A O 1
ATOM 792 N N . VAL A 1 100 ? -17.154 -1.024 2.081 1.00 95.38 100 VAL A N 1
ATOM 793 C CA . VAL A 1 100 ? -17.067 -0.895 3.552 1.00 95.38 100 VAL A CA 1
ATOM 794 C C . VAL A 1 100 ? -17.875 -1.964 4.286 1.00 95.38 100 VAL A C 1
ATOM 796 O O . VAL A 1 100 ? -17.316 -2.650 5.140 1.00 95.38 100 VAL A O 1
ATOM 799 N N . ASP A 1 101 ? -19.140 -2.165 3.916 1.00 97.50 101 ASP A N 1
ATOM 800 C CA . ASP A 1 101 ? -20.013 -3.115 4.616 1.00 97.50 101 ASP A CA 1
ATOM 801 C C . ASP A 1 101 ? -19.534 -4.562 4.472 1.00 97.50 101 ASP A C 1
ATOM 803 O O . ASP A 1 101 ? -19.463 -5.299 5.456 1.00 97.50 101 ASP A O 1
ATOM 807 N N . ALA A 1 102 ? -19.113 -4.953 3.267 1.00 97.62 102 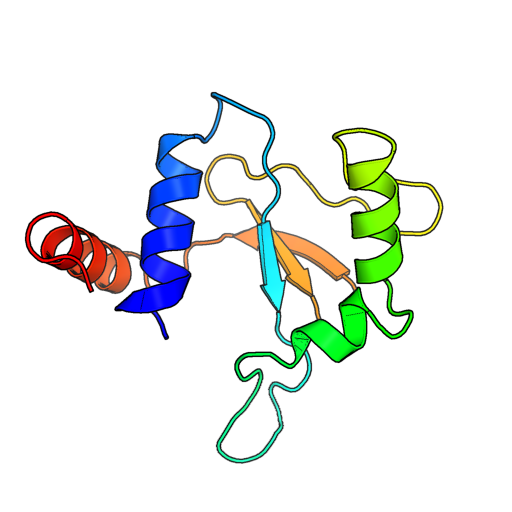ALA A N 1
ATOM 808 C CA . ALA A 1 102 ? -18.583 -6.290 3.014 1.00 97.62 102 ALA A CA 1
ATOM 809 C C . ALA A 1 102 ? -17.301 -6.549 3.821 1.00 97.62 102 ALA A C 1
ATOM 811 O O . ALA A 1 102 ? -17.167 -7.592 4.459 1.00 97.62 102 ALA A O 1
ATOM 812 N N . MET A 1 103 ? -16.376 -5.585 3.856 1.00 96.81 103 MET A N 1
ATOM 813 C CA . MET A 1 103 ? -15.159 -5.721 4.659 1.00 96.81 103 MET A CA 1
ATOM 814 C C . MET A 1 103 ? -15.451 -5.768 6.157 1.00 96.81 103 MET A C 1
ATOM 816 O O . MET A 1 103 ? -14.774 -6.499 6.871 1.00 96.81 103 MET A O 1
ATOM 820 N N . LYS A 1 104 ? -16.468 -5.043 6.640 1.00 96.25 104 LYS A N 1
ATOM 821 C CA . LYS A 1 104 ? -16.888 -5.102 8.046 1.00 96.25 104 LYS A CA 1
ATOM 822 C C . LYS A 1 104 ? -17.369 -6.501 8.431 1.00 96.25 104 LYS A C 1
ATOM 824 O O . LYS A 1 104 ? -16.988 -7.000 9.486 1.00 96.25 104 LYS A O 1
ATOM 829 N N . VAL A 1 105 ? -18.163 -7.144 7.571 1.00 97.56 105 VAL A N 1
ATOM 830 C CA . VAL A 1 105 ? -18.597 -8.536 7.780 1.00 97.56 105 VAL A CA 1
ATOM 831 C C . VAL A 1 105 ? -17.391 -9.471 7.831 1.00 97.56 105 VAL A C 1
ATOM 833 O O . VAL A 1 105 ? -17.271 -10.248 8.774 1.00 97.56 105 VAL A O 1
ATOM 836 N N . LEU A 1 106 ? -16.473 -9.361 6.866 1.00 97.00 106 LEU A N 1
ATOM 837 C CA . LEU A 1 106 ? -15.281 -10.211 6.807 1.00 97.00 106 LEU A CA 1
ATOM 838 C C . LEU A 1 106 ? -14.395 -10.046 8.045 1.00 97.00 106 LEU A C 1
ATOM 840 O O . LEU A 1 106 ? -14.035 -11.044 8.656 1.00 97.00 106 LEU A O 1
ATOM 844 N N . THR A 1 107 ? -14.121 -8.814 8.479 1.00 96.19 107 THR A N 1
ATOM 845 C CA . THR A 1 107 ? -13.369 -8.555 9.715 1.00 96.19 107 THR A CA 1
ATOM 846 C C . THR A 1 107 ? -14.032 -9.210 10.928 1.00 96.19 107 THR A C 1
ATOM 848 O O . THR A 1 107 ? -13.356 -9.871 11.710 1.00 96.19 107 THR A O 1
ATOM 851 N N . ASN A 1 108 ? -15.354 -9.080 11.075 1.00 96.25 108 ASN A N 1
ATOM 852 C CA . ASN A 1 108 ? -16.075 -9.657 12.213 1.00 96.25 108 ASN A CA 1
ATOM 853 C C . ASN A 1 108 ? -16.036 -11.191 12.239 1.00 96.25 108 ASN A C 1
ATOM 855 O O . ASN A 1 108 ? -16.070 -11.767 13.322 1.00 96.25 108 ASN A O 1
ATOM 859 N N . VAL A 1 109 ? -15.968 -11.845 11.076 1.00 95.94 109 VAL A N 1
ATOM 860 C CA . VAL A 1 109 ? -15.818 -13.305 10.978 1.00 95.94 109 VAL A CA 1
ATOM 861 C C . VAL A 1 109 ? -14.370 -13.729 11.238 1.00 95.94 109 VAL A C 1
ATOM 863 O O . VAL A 1 109 ? -14.146 -14.694 11.963 1.00 95.94 109 VAL A O 1
ATOM 866 N N . SER A 1 110 ? -13.388 -12.996 10.704 1.00 95.31 110 SER A N 1
ATOM 867 C CA . SER A 1 110 ? -11.966 -13.342 10.831 1.00 95.31 110 SER A CA 1
ATOM 868 C C . SER A 1 110 ? -11.395 -13.133 12.238 1.00 95.31 110 SER A C 1
ATOM 870 O O . SER A 1 110 ? -10.406 -13.767 12.587 1.00 95.31 110 SER A O 1
ATOM 872 N N . LEU A 1 111 ? -11.982 -12.247 13.053 1.00 93.06 111 LEU A N 1
ATOM 873 C CA . LEU A 1 111 ? -11.537 -12.013 14.434 1.00 93.06 111 LEU A CA 1
ATOM 874 C C . LEU A 1 111 ? -11.657 -13.266 15.331 1.00 93.06 111 LEU A C 1
ATOM 876 O O . LEU A 1 111 ? -10.671 -13.608 15.982 1.00 93.06 111 LEU A O 1
ATOM 880 N N . PRO A 1 112 ? -12.812 -13.961 15.393 1.00 96.31 112 PRO A N 1
ATOM 881 C CA . PRO A 1 112 ? -12.931 -15.227 16.119 1.00 96.31 112 PRO A CA 1
ATOM 882 C C . PRO A 1 112 ? -12.395 -16.440 15.340 1.00 96.31 112 PRO A C 1
ATOM 884 O O . PRO A 1 112 ? -12.054 -17.443 15.965 1.00 96.31 112 PRO A O 1
ATOM 887 N N . PHE A 1 113 ? -12.318 -16.368 14.006 1.00 94.12 113 PHE A N 1
ATOM 888 C CA . PHE A 1 113 ? -11.875 -17.466 13.138 1.00 94.12 113 PHE A CA 1
ATOM 889 C C . PHE A 1 113 ? -10.763 -16.993 12.185 1.00 94.12 113 PHE A C 1
ATOM 891 O O . PHE A 1 113 ? -11.045 -16.679 11.024 1.00 94.12 113 PHE A O 1
ATOM 898 N N . PRO A 1 114 ? -9.508 -16.894 12.660 1.00 85.06 114 PRO A N 1
ATOM 899 C CA . PRO A 1 114 ? -8.403 -16.416 11.837 1.00 85.06 114 PRO A CA 1
ATOM 900 C C . PRO A 1 114 ? -8.139 -17.361 10.658 1.00 85.06 114 PRO A C 1
ATOM 902 O O . PRO A 1 114 ? -8.322 -18.575 10.763 1.00 85.06 114 PRO A O 1
ATOM 905 N N . ILE A 1 115 ? -7.720 -16.768 9.540 1.00 76.62 115 ILE A N 1
ATOM 906 C CA . ILE A 1 115 ? -7.435 -17.431 8.259 1.00 76.62 115 ILE A CA 1
ATOM 907 C C . ILE A 1 115 ? -5.927 -17.527 8.056 1.00 76.62 115 ILE A C 1
ATOM 909 O O . ILE A 1 115 ? -5.245 -16.538 8.414 1.00 76.62 115 ILE A O 1
#

Foldseek 3Di:
DLLPPVLVVVVVCVVCAVVDWAFAADEQEQQVPPPAGPHPPPCCCQCVVPHPVVQLVVCCVVPVGSDDDPADDGDTDHQFFYWYDYPVGIDGDDGNPPPVVVSVVSVVVCVVPPD

=== Feature glossary ===
The record interleaves many kinds of information about one protein. Here is each kind framed as the question it answers.

Q: What does the local fold look like, residue by residue?
A: A 3Di character summarizes, for each residue, the relative orientation of the Cα frame of its nearest spatial neighbor. Because it encodes fold topology rather than chemistry, 3Di alignments detect remote structural similarity that sequence alignment misses.

Q: Which residues are in helices, strands, or loops?
A: Secondary structure is the local, repeating backbone conformation. DSSP classifies it into eight states by reading the hydrogen-bond network: three helix types (H, G, I), two β types (E, B), two non-regular types (T, S), and unstructured coil (-).

Q: How big and how compact is the whole molecule?
A: Three whole-structure scalars: the radius of gyration (RMS distance of Cα from centroid, in Å), the count of Cα–Cα contacts (pairs closer than 8 Å and separated by more than four residues in sequence — i.e. tertiary, not local, contacts), and the bounding-box dimensions. Together they distinguish compact globular folds from extended fibres or disordered chains.

Q: How confident is the AlphaFold model at each residue?
A: For AlphaFold models, the B-factor field carries pLDDT — the model's own estimate of local accuracy on a 0–100 scale. Regions with pLDDT<50 should be treated as essentially unmodeled; they often correspond to intrinsically disordered segments.

Q: What family and function is it annotated with?
A: Functional annotations link the protein to curated databases. InterPro entries identify conserved domains and families by matching the sequence against member-database signatures (Pfam, PROSITE, CDD, …). Gene Ontology (GO) terms describe molecular function, biological process, and cellular component in a controlled vocabulary. CATH places the structure in a hierarchical fold classification (Class/Architecture/Topology/Homologous-superfamily). The organism is the source species.

Q: What known structures does this most resemble?
A: Nearest PDB neighbors are the top structural matches found by Foldseek when searching this structure against the entire Protein Data Bank. Each hit reports a TM-score (0 to 1; >0.5 almost always implies the same fold) and an E-value. These are *structural* homologs — they may share no detectable sequence similarity.

Q: Which residues are buried vs exposed?
A: Solvent-accessible surface area (SASA) is the area in Å² traced out by the centre of a 1.4 Å probe sphere (a water molecule) rolled over the protein's van der Waals surface (Shrake–Rupley / Lee–Richards construction). Buried residues have near-zero SASA; fully exposed residues can exceed 200 Å². The total SASA scales roughly with the number of surface residues.

Q: What are the backbone torsion angles?
A: φ (phi) and ψ (psi) are the two rotatable backbone dihedrals per residue: φ is the C(i-1)–N–Cα–C torsion, ψ is the N–Cα–C–N(i+1) torsion, both in degrees on (−180°, 180°]. α-helical residues cluster near (−60°, −45°); β-strand residues near (−120°, +130°). A Ramachandran plot is simply a scatter of (φ, ψ) for every residue.

Q: Are the domains correctly placed relative to each other?
A: Predicted aligned error is AlphaFold's pairwise confidence. Unlike pLDDT (per-residue), PAE is per-residue-pair and captures whether two parts of the structure are correctly placed relative to each other. Units are ångströms of expected positional error.

Q: What if only a Cα trace is available?
A: P-SEA three-state annotation labels each residue as helix, strand, or coil based purely on the geometry of the Cα trace. It serves as a fallback when the full backbone (and thus DSSP) is unavailable.

Q: What is the amino-acid chain?
A: This is the polypeptide sequence — one letter per residue, N-terminus first. Length ranges from a few dozen residues for small domains to over a thousand for large multi-domain proteins.

Q: What do the rendered images show?
A: The six renders are orthographic views along the three Cartesian axes in both directions. Representation (cartoon, sticks, or surface) and color scheme (sequence-rainbow or by-chain) vary across proteins so the training set covers all the common visualization conventions.

Q: What do the diagnostic plots show?
A: Plot images: a contact map (which residues are close in 3D, as an N×N binary image), a Ramachandran scatter (backbone torsion angles, revealing secondary-structure composition at a glance), and — for AlphaFold structures — a PAE heatmap (pairwise prediction confidence).

Q: How mobile is each atom in the crystal?
A: B-factor (Debye–Waller factor) reflects atomic displacement in the crystal lattice. It is an experimental observable (units Å²), not a prediction; low values mean the atom is pinned down, high values mean it moves or is heterogeneous across the crystal.

Q: Where is each backbone atom in 3D?
A: The mmCIF table is the protein's shape written out atom by atom. For each backbone N, Cα, C, and carbonyl O, it records an (x, y, z) coordinate triple in Å plus the residue type, chain letter, and residue number.